Protein AF-A0A800JPZ7-F1 (afdb_monomer_lite)

Secondary structure (DSSP, 8-state):
-HHHHHHHHHHHHHHHHHS---TTTHHHHHHHHHHHHHHH-TT-HHHHHHHHHHHHHHHHHHHHHH-GGGHHHHHHHHHHHHHHHHHHHHHHHHHTT-

Structure (mmCIF, N/CA/C/O backbone):
data_AF-A0A800JPZ7-F1
#
_entry.id   AF-A0A800JPZ7-F1
#
loop_
_atom_site.group_PDB
_atom_site.id
_atom_site.type_symbol
_atom_site.label_atom_id
_atom_site.label_alt_id
_atom_site.label_comp_id
_atom_site.label_asym_id
_atom_site.label_entity_id
_atom_site.label_seq_id
_atom_site.pdbx_PDB_ins_code
_atom_site.Cartn_x
_atom_site.Cartn_y
_atom_site.Cartn_z
_atom_site.occupancy
_atom_site.B_iso_or_equiv
_atom_site.auth_seq_id
_atom_site.auth_comp_id
_atom_site.auth_asym_id
_atom_site.auth_atom_id
_atom_site.pdbx_PDB_model_num
ATOM 1 N N . PHE A 1 1 ? -1.149 18.754 0.416 1.00 74.25 1 PHE A N 1
ATOM 2 C CA . PHE A 1 1 ? -0.976 18.260 -0.969 1.00 74.25 1 PHE A CA 1
ATOM 3 C C . PHE A 1 1 ? 0.483 18.108 -1.375 1.00 74.25 1 PHE A C 1
ATOM 5 O O . PHE A 1 1 ? 0.814 17.041 -1.870 1.00 74.25 1 PHE A O 1
ATOM 12 N N . GLY A 1 2 ? 1.360 19.089 -1.113 1.00 92.12 2 GLY A N 1
ATOM 13 C CA . GLY A 1 2 ? 2.782 19.003 -1.488 1.00 92.12 2 GLY A CA 1
ATOM 14 C C . GLY A 1 2 ? 3.509 17.747 -0.988 1.00 92.12 2 GLY A C 1
ATOM 15 O O . GLY A 1 2 ? 4.157 17.076 -1.778 1.00 92.12 2 GLY A O 1
ATOM 16 N N . LEU A 1 3 ? 3.327 17.362 0.283 1.00 89.62 3 LEU A N 1
ATOM 17 C CA . LEU A 1 3 ? 3.991 16.178 0.853 1.00 89.62 3 LEU A CA 1
ATOM 18 C C . LEU A 1 3 ? 3.557 14.859 0.186 1.00 89.62 3 LEU A C 1
ATOM 20 O O . LEU A 1 3 ? 4.397 14.049 -0.184 1.00 89.62 3 LEU A O 1
ATOM 24 N N . ASN A 1 4 ? 2.251 14.663 -0.022 1.00 87.69 4 ASN A N 1
ATOM 25 C CA . ASN A 1 4 ? 1.730 13.465 -0.692 1.00 87.69 4 ASN A CA 1
ATOM 26 C C . ASN A 1 4 ? 2.156 13.412 -2.166 1.00 87.69 4 ASN A C 1
ATOM 28 O O . ASN A 1 4 ? 2.469 12.338 -2.669 1.00 87.69 4 ASN A O 1
ATOM 32 N N . ALA A 1 5 ? 2.195 14.564 -2.847 1.00 89.81 5 ALA A N 1
ATOM 33 C CA . ALA A 1 5 ? 2.666 14.660 -4.226 1.00 89.81 5 ALA A CA 1
ATOM 34 C C . ALA A 1 5 ? 4.163 14.331 -4.337 1.00 89.81 5 ALA A C 1
ATOM 36 O O . ALA A 1 5 ? 4.550 13.567 -5.217 1.00 89.81 5 ALA A O 1
ATOM 37 N N . ALA A 1 6 ? 4.987 14.828 -3.408 1.00 94.56 6 ALA A N 1
ATOM 38 C CA . ALA A 1 6 ? 6.409 14.504 -3.344 1.00 94.56 6 ALA A CA 1
ATOM 39 C C . ALA A 1 6 ? 6.640 13.003 -3.095 1.00 94.56 6 ALA A C 1
ATOM 41 O O . ALA A 1 6 ? 7.384 12.368 -3.838 1.00 94.56 6 ALA A O 1
ATOM 42 N N . LEU A 1 7 ? 5.948 12.411 -2.113 1.00 89.69 7 LEU A N 1
ATOM 43 C CA . LEU A 1 7 ? 6.045 10.976 -1.811 1.00 89.69 7 LEU A CA 1
ATOM 44 C C . LEU A 1 7 ? 5.593 10.101 -2.988 1.00 89.69 7 LEU A C 1
ATOM 46 O O . LEU A 1 7 ? 6.264 9.127 -3.325 1.00 89.69 7 LEU A O 1
ATOM 50 N N . CYS A 1 8 ? 4.487 10.463 -3.644 1.00 88.06 8 CYS A N 1
ATOM 51 C CA . CYS A 1 8 ? 3.994 9.747 -4.819 1.00 88.06 8 CYS A CA 1
ATOM 52 C C . CYS A 1 8 ? 4.971 9.849 -6.000 1.00 88.06 8 CYS A C 1
ATOM 54 O O . CYS A 1 8 ? 5.194 8.857 -6.691 1.00 88.06 8 CYS A O 1
ATOM 56 N N . GLY A 1 9 ? 5.569 11.025 -6.221 1.00 91.25 9 GLY A N 1
ATOM 57 C CA . GLY A 1 9 ? 6.563 11.238 -7.272 1.00 91.25 9 GLY A CA 1
ATOM 58 C C . GLY A 1 9 ? 7.828 10.408 -7.054 1.00 91.25 9 GLY A C 1
ATOM 59 O O . GLY A 1 9 ? 8.278 9.732 -7.975 1.00 91.25 9 GLY A O 1
ATOM 60 N N . ILE A 1 10 ? 8.350 10.388 -5.823 1.00 94.25 10 ILE A N 1
ATOM 61 C CA . ILE A 1 10 ? 9.525 9.580 -5.456 1.00 94.25 10 ILE A CA 1
ATOM 62 C C . ILE A 1 10 ? 9.230 8.084 -5.639 1.00 94.25 10 ILE A C 1
ATOM 64 O O . ILE A 1 10 ? 10.021 7.369 -6.253 1.00 94.25 10 ILE A O 1
ATOM 68 N N . ALA A 1 11 ? 8.071 7.611 -5.168 1.00 88.25 11 ALA A N 1
ATOM 69 C CA . ALA A 1 11 ? 7.673 6.213 -5.320 1.00 88.25 11 ALA A CA 1
A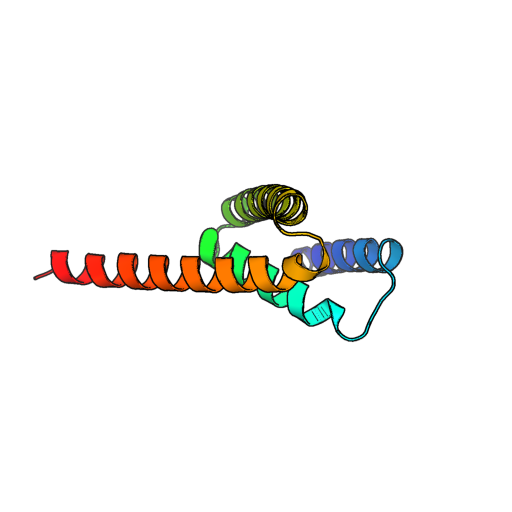TOM 70 C C . ALA A 1 11 ? 7.513 5.811 -6.798 1.00 88.25 11 ALA A C 1
ATOM 72 O O . ALA A 1 11 ? 8.019 4.769 -7.211 1.00 88.25 11 ALA A O 1
ATOM 73 N N . GLY A 1 12 ? 6.854 6.648 -7.607 1.00 85.00 12 GLY A N 1
ATOM 74 C CA . GLY A 1 12 ? 6.667 6.401 -9.038 1.00 85.00 12 GLY A CA 1
ATOM 75 C C . GLY A 1 12 ? 7.982 6.388 -9.819 1.00 85.00 12 GLY A C 1
ATOM 76 O O . GLY A 1 12 ? 8.179 5.512 -10.660 1.00 85.00 12 GLY A O 1
ATOM 77 N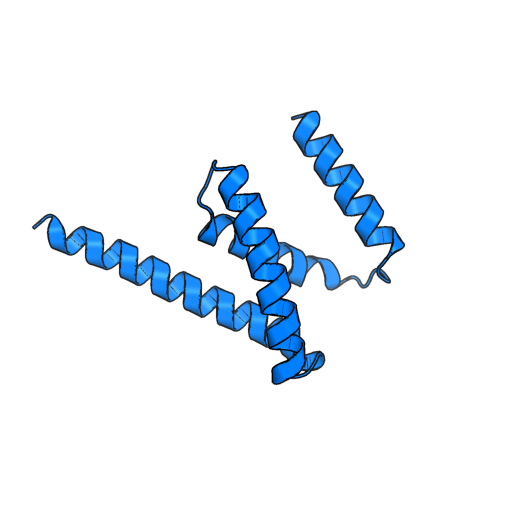 N . ALA A 1 13 ? 8.904 7.301 -9.500 1.00 90.12 13 ALA A N 1
ATOM 78 C CA . ALA A 1 13 ? 10.230 7.343 -10.111 1.00 90.12 13 ALA A CA 1
ATOM 79 C C . ALA A 1 13 ? 11.044 6.077 -9.797 1.00 90.12 13 ALA A C 1
ATOM 81 O O . ALA A 1 13 ? 11.630 5.498 -10.709 1.00 90.12 13 ALA A O 1
ATOM 82 N N . CYS A 1 14 ? 11.021 5.593 -8.548 1.00 88.06 14 CYS A N 1
ATOM 83 C CA . CYS A 1 14 ? 11.660 4.321 -8.192 1.00 88.06 14 CYS A CA 1
ATOM 84 C C . CYS A 1 14 ? 11.082 3.143 -8.991 1.00 88.06 14 CYS A C 1
ATOM 86 O O . CYS A 1 14 ? 11.838 2.350 -9.547 1.00 88.06 14 CYS A O 1
ATOM 88 N N 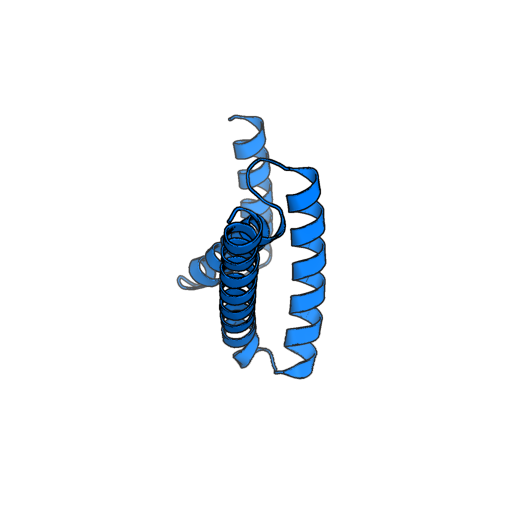. ILE A 1 15 ? 9.752 3.044 -9.100 1.00 84.81 15 ILE A N 1
ATOM 89 C CA . ILE A 1 15 ? 9.100 1.945 -9.833 1.00 84.81 15 ILE A CA 1
ATOM 90 C C . ILE A 1 15 ? 9.470 1.976 -11.324 1.00 84.81 15 ILE A C 1
ATOM 92 O O . ILE A 1 15 ? 9.752 0.926 -11.900 1.00 84.81 15 ILE A O 1
ATOM 96 N N . ALA A 1 16 ? 9.504 3.162 -11.938 1.00 85.00 16 ALA A N 1
ATOM 97 C CA . ALA A 1 16 ? 9.824 3.327 -13.357 1.00 85.00 16 ALA A CA 1
ATOM 98 C C . ALA A 1 16 ? 11.268 2.929 -13.713 1.00 85.00 16 ALA A C 1
ATOM 100 O O . ALA A 1 16 ? 11.524 2.541 -14.850 1.00 85.00 16 ALA A O 1
ATOM 101 N N . ILE A 1 17 ? 12.200 3.017 -12.759 1.00 86.75 17 ILE A N 1
ATOM 102 C CA . ILE A 1 17 ? 13.601 2.615 -12.955 1.00 86.75 17 ILE A CA 1
ATOM 103 C C . ILE A 1 17 ? 13.767 1.096 -12.793 1.00 86.75 17 ILE A C 1
ATOM 105 O O . ILE A 1 17 ? 14.580 0.489 -13.484 1.00 86.75 17 ILE A O 1
ATOM 109 N N . THR A 1 18 ? 13.011 0.469 -11.887 1.00 81.75 18 THR A N 1
ATOM 110 C CA . THR A 1 18 ? 13.159 -0.963 -11.571 1.00 81.75 18 THR A CA 1
ATOM 111 C C . THR A 1 18 ? 12.395 -1.885 -12.524 1.00 81.75 18 THR A C 1
ATOM 113 O O . THR A 1 18 ? 12.839 -3.007 -12.761 1.00 81.75 18 THR A O 1
ATOM 116 N N . PHE A 1 19 ? 11.260 -1.449 -13.077 1.00 73.94 19 PHE A N 1
ATOM 117 C CA . PHE A 1 19 ? 10.382 -2.310 -13.874 1.00 73.94 19 PHE A CA 1
ATOM 118 C C . PHE A 1 19 ? 10.253 -1.840 -15.322 1.00 73.94 19 PHE A C 1
ATOM 120 O O . PHE A 1 19 ? 10.059 -0.658 -15.600 1.00 73.94 19 PHE A O 1
ATOM 127 N N . THR A 1 20 ? 10.274 -2.788 -16.261 1.00 76.81 20 THR A N 1
ATOM 128 C CA . THR A 1 20 ? 9.970 -2.516 -17.669 1.00 76.81 20 THR A CA 1
ATOM 129 C C . THR A 1 20 ? 8.498 -2.121 -17.789 1.00 76.81 20 THR A C 1
ATOM 131 O O . THR A 1 20 ? 7.599 -2.919 -17.512 1.00 76.81 20 THR A O 1
ATOM 134 N N . LEU A 1 21 ? 8.237 -0.871 -18.169 1.00 73.75 21 LEU A N 1
ATOM 135 C CA . LEU A 1 21 ? 6.882 -0.335 -18.256 1.00 73.75 21 LEU A CA 1
ATOM 136 C C . LEU A 1 21 ? 6.109 -1.024 -19.388 1.00 73.75 21 LEU A C 1
ATOM 138 O O . LEU A 1 21 ? 6.346 -0.775 -20.566 1.00 73.75 21 LEU A O 1
ATOM 142 N N . HIS A 1 22 ? 5.166 -1.886 -19.018 1.00 74.69 22 HIS A N 1
ATOM 143 C CA . HIS A 1 22 ? 4.141 -2.413 -19.914 1.00 74.69 22 HIS A CA 1
ATOM 144 C C . HIS A 1 22 ? 2.832 -1.638 -19.702 1.00 74.69 22 HIS A C 1
ATOM 146 O O . HIS A 1 22 ? 2.505 -1.321 -18.560 1.00 74.69 22 HIS A O 1
ATOM 152 N N . PRO A 1 23 ? 2.026 -1.378 -20.747 1.00 74.62 23 PRO A N 1
ATOM 153 C CA . PRO A 1 23 ? 0.792 -0.588 -20.629 1.00 74.62 23 PRO A CA 1
ATOM 154 C C . PRO A 1 23 ? -0.221 -1.161 -19.620 1.00 74.62 23 PRO A C 1
ATOM 156 O O . PRO A 1 23 ? -1.050 -0.433 -19.082 1.00 74.62 23 PRO A O 1
ATOM 159 N N . TYR A 1 24 ? -0.129 -2.455 -19.312 1.00 75.00 24 TYR A N 1
ATOM 160 C CA . TYR A 1 24 ? -1.029 -3.147 -18.390 1.00 75.00 24 TYR A CA 1
ATOM 161 C C . TYR A 1 24 ? -0.553 -3.167 -16.930 1.00 75.00 24 TYR A C 1
ATOM 163 O O . TYR A 1 24 ? -1.291 -3.643 -16.068 1.00 75.00 24 TYR A O 1
ATOM 171 N N . THR A 1 25 ? 0.637 -2.647 -16.606 1.00 74.88 25 THR A N 1
ATOM 172 C CA . THR A 1 25 ? 1.161 -2.695 -15.227 1.00 74.88 25 THR A CA 1
ATOM 173 C C . THR A 1 25 ? 0.385 -1.795 -14.264 1.00 74.88 25 THR A C 1
ATOM 175 O O . THR A 1 25 ? 0.345 -2.083 -13.073 1.00 74.88 25 THR A O 1
ATOM 178 N N . GLY A 1 26 ? -0.310 -0.758 -14.742 1.00 79.50 26 GLY A N 1
ATOM 179 C CA . GLY A 1 26 ? -1.081 0.154 -13.882 1.00 79.50 26 GLY A CA 1
ATOM 180 C C . GLY A 1 26 ? -2.288 -0.488 -13.179 1.00 79.50 26 GLY A C 1
ATOM 181 O O . GLY A 1 26 ? -2.627 -0.117 -12.050 1.00 79.50 26 GLY A O 1
ATOM 182 N N . LEU A 1 27 ? -2.918 -1.483 -13.811 1.00 81.31 27 LEU A N 1
ATOM 183 C CA . LEU A 1 27 ? -4.069 -2.209 -13.261 1.00 81.31 27 LEU A CA 1
ATOM 184 C C . LEU A 1 27 ? -3.747 -2.921 -11.933 1.00 81.31 27 LEU A C 1
ATOM 186 O O . LEU A 1 27 ? -4.398 -2.608 -10.931 1.00 81.31 27 LEU A O 1
ATOM 190 N N . PRO A 1 28 ? -2.748 -3.824 -11.858 1.00 78.38 28 PRO A N 1
ATOM 191 C CA . PRO A 1 28 ? -2.431 -4.523 -10.615 1.00 78.38 28 PRO A CA 1
ATOM 192 C C . PRO A 1 28 ? -1.983 -3.576 -9.492 1.00 78.38 28 PRO A C 1
ATOM 194 O O . PRO A 1 28 ? -2.356 -3.795 -8.341 1.00 78.38 28 PRO A O 1
ATOM 197 N N . TYR A 1 29 ? -1.269 -2.481 -9.787 1.00 82.88 29 TYR A N 1
ATOM 198 C CA . TYR A 1 29 ? -0.914 -1.487 -8.760 1.00 82.88 29 TYR A CA 1
ATOM 199 C C . TYR A 1 29 ? -2.137 -0.765 -8.183 1.00 82.88 29 TYR A C 1
ATOM 201 O O . TYR A 1 29 ? -2.203 -0.523 -6.976 1.00 82.88 29 TYR A O 1
ATOM 209 N N . THR A 1 30 ? -3.132 -0.466 -9.018 1.00 85.31 30 THR A N 1
ATOM 210 C CA . THR A 1 30 ? -4.373 0.186 -8.578 1.00 85.31 30 THR A CA 1
ATOM 211 C C . THR A 1 30 ? -5.190 -0.742 -7.677 1.00 85.31 30 THR A C 1
ATOM 213 O O . THR A 1 30 ? -5.650 -0.335 -6.610 1.00 85.31 30 THR A O 1
ATOM 216 N N . VAL A 1 31 ? -5.313 -2.015 -8.063 1.00 83.62 31 VAL A N 1
ATOM 217 C CA . VAL A 1 31 ? -5.977 -3.059 -7.264 1.00 83.62 31 VAL A CA 1
ATOM 218 C C . VAL A 1 31 ? -5.298 -3.214 -5.898 1.00 83.62 31 VAL A C 1
ATOM 220 O O . VAL A 1 31 ? -5.977 -3.203 -4.868 1.00 83.62 31 VAL A O 1
ATOM 223 N N . ARG A 1 32 ? -3.960 -3.271 -5.866 1.00 83.56 32 ARG A N 1
ATOM 224 C CA . ARG A 1 32 ? -3.178 -3.304 -4.619 1.00 83.56 32 ARG A CA 1
ATOM 225 C C . ARG A 1 32 ? -3.436 -2.071 -3.751 1.00 83.56 32 ARG A C 1
ATOM 227 O O . ARG A 1 32 ? -3.682 -2.216 -2.557 1.00 83.56 32 ARG A O 1
ATOM 234 N N . SER A 1 33 ? -3.460 -0.872 -4.338 1.00 85.69 33 SER A N 1
ATOM 235 C CA . SER A 1 33 ? -3.753 0.372 -3.611 1.00 85.69 33 SER A CA 1
ATOM 236 C C . SER A 1 33 ? -5.131 0.338 -2.938 1.00 85.69 33 SER A C 1
ATOM 238 O O . SER A 1 33 ? -5.246 0.618 -1.741 1.00 85.69 33 SER A O 1
ATOM 240 N N . PHE A 1 34 ? -6.170 -0.094 -3.662 1.00 85.69 34 PHE A N 1
ATOM 241 C CA . PHE A 1 34 ? -7.506 -0.255 -3.086 1.00 85.69 34 PHE A CA 1
ATOM 242 C C . PHE A 1 34 ? -7.523 -1.263 -1.938 1.00 85.69 34 PHE A C 1
ATOM 244 O O . PHE A 1 34 ? -8.130 -0.998 -0.899 1.00 85.69 34 PHE A O 1
ATOM 251 N N . MET A 1 35 ? -6.843 -2.396 -2.102 1.00 83.19 35 MET A N 1
ATOM 252 C CA . MET A 1 35 ? -6.769 -3.435 -1.079 1.00 83.19 35 MET A CA 1
ATOM 253 C C . MET A 1 35 ? -6.116 -2.923 0.213 1.00 83.19 35 MET A C 1
ATOM 255 O O . MET A 1 35 ? -6.688 -3.099 1.289 1.00 83.19 35 MET A O 1
ATOM 259 N N . ILE A 1 36 ? -4.986 -2.215 0.109 1.00 86.56 36 ILE A N 1
ATOM 260 C CA . ILE A 1 36 ? -4.292 -1.599 1.252 1.00 86.56 36 ILE A CA 1
ATOM 261 C C . ILE A 1 36 ? -5.234 -0.637 1.992 1.00 86.56 36 ILE A C 1
ATOM 263 O O . ILE A 1 36 ? -5.401 -0.734 3.208 1.00 86.56 36 ILE A O 1
ATOM 267 N N . VAL A 1 37 ? -5.925 0.250 1.266 1.00 86.50 37 VAL A N 1
ATOM 268 C CA . VAL A 1 37 ? -6.866 1.220 1.861 1.00 86.50 37 VAL A CA 1
ATOM 269 C C . VAL A 1 37 ? -8.069 0.529 2.512 1.00 86.50 37 VAL A C 1
ATOM 271 O O . VAL A 1 37 ? -8.569 0.976 3.548 1.00 86.50 37 VAL A O 1
ATOM 274 N N . ILE A 1 38 ? -8.545 -0.576 1.936 1.00 83.81 38 ILE A N 1
ATOM 275 C CA . ILE A 1 38 ? -9.646 -1.366 2.495 1.00 83.81 38 ILE A CA 1
ATOM 276 C C . ILE A 1 38 ? -9.249 -2.020 3.822 1.00 83.81 38 ILE A C 1
ATOM 278 O O . ILE A 1 38 ? -10.074 -2.037 4.741 1.00 83.81 38 ILE A O 1
ATOM 282 N N . ILE A 1 39 ? -8.023 -2.542 3.914 1.00 83.69 39 ILE A N 1
ATOM 283 C CA . ILE A 1 39 ? -7.485 -3.190 5.117 1.00 83.69 39 ILE A CA 1
ATOM 284 C C . ILE A 1 39 ? -7.191 -2.148 6.204 1.00 83.69 39 ILE A C 1
ATOM 286 O O . ILE A 1 39 ? -7.599 -2.332 7.350 1.00 83.69 39 ILE A O 1
ATOM 290 N N . ALA A 1 40 ? -6.531 -1.044 5.850 1.00 87.06 40 ALA A N 1
ATOM 291 C CA . ALA A 1 40 ? -6.130 -0.002 6.794 1.00 87.06 40 ALA A CA 1
ATOM 292 C C . ALA A 1 40 ? -7.287 0.881 7.288 1.00 87.06 40 ALA A C 1
ATOM 294 O O . ALA A 1 40 ? -7.276 1.346 8.429 1.00 87.06 40 ALA A O 1
ATOM 295 N N . GLY A 1 41 ? -8.282 1.127 6.432 1.00 80.81 41 GLY A N 1
ATOM 296 C CA . GLY A 1 41 ? -9.304 2.147 6.652 1.00 80.81 41 GLY A CA 1
ATOM 297 C C . GLY A 1 41 ? -8.885 3.537 6.154 1.00 80.81 41 GLY A C 1
ATOM 298 O O . GLY A 1 41 ? -7.707 3.850 5.990 1.00 80.81 41 GLY A O 1
ATOM 299 N N . LEU A 1 42 ? -9.879 4.388 5.888 1.00 81.00 42 LEU A N 1
ATOM 300 C CA . LEU A 1 42 ? -9.661 5.737 5.361 1.00 81.00 42 LEU A CA 1
ATOM 301 C C . LEU A 1 42 ? -9.094 6.660 6.450 1.00 81.00 42 LEU A C 1
ATOM 303 O O . LEU A 1 42 ? -9.657 6.750 7.538 1.00 81.00 42 LEU A O 1
ATOM 307 N N . GLY A 1 43 ? -8.004 7.365 6.138 1.00 79.19 43 GLY A N 1
ATOM 308 C CA . GLY A 1 43 ? -7.430 8.416 6.989 1.00 79.19 43 GLY A CA 1
ATOM 309 C C . GLY A 1 43 ? -6.376 7.962 8.006 1.00 79.19 43 GLY A C 1
ATOM 310 O O . GLY A 1 43 ? -5.793 8.812 8.671 1.00 79.19 43 GLY A O 1
ATOM 311 N N . ASN A 1 44 ? -6.080 6.661 8.111 1.00 85.69 44 ASN A N 1
ATOM 312 C CA . ASN A 1 44 ? -5.088 6.142 9.057 1.00 85.69 44 ASN A CA 1
ATOM 313 C C . ASN A 1 44 ? -3.747 5.808 8.372 1.00 85.69 44 ASN A C 1
ATOM 315 O O . ASN A 1 44 ? -3.523 4.679 7.936 1.00 85.69 44 ASN A O 1
ATOM 319 N N . LEU A 1 45 ? -2.843 6.793 8.292 1.00 85.25 45 LEU A N 1
ATOM 320 C CA . LEU A 1 45 ? -1.518 6.657 7.662 1.00 85.25 45 LEU A CA 1
ATOM 321 C C . LEU A 1 45 ? -0.656 5.496 8.211 1.00 85.25 45 LEU A C 1
ATOM 323 O O . LEU A 1 45 ? -0.151 4.723 7.394 1.00 85.25 45 LEU A O 1
ATOM 327 N N . PRO A 1 46 ? -0.481 5.304 9.538 1.00 86.81 46 PRO A N 1
ATOM 328 C CA . PRO A 1 46 ? 0.337 4.196 10.037 1.00 86.81 46 PRO A CA 1
ATOM 329 C C . PRO A 1 46 ? -0.282 2.824 9.737 1.00 86.81 46 PRO A C 1
ATOM 331 O O . PRO A 1 46 ? 0.445 1.886 9.416 1.00 86.81 46 PRO A O 1
ATOM 334 N N . ALA A 1 47 ? -1.614 2.700 9.747 1.00 88.00 47 ALA A N 1
ATOM 335 C CA . ALA A 1 47 ? -2.269 1.455 9.341 1.00 88.00 47 ALA A CA 1
ATOM 336 C C . ALA A 1 47 ? -2.073 1.150 7.843 1.00 88.00 47 ALA A C 1
ATOM 338 O O . ALA A 1 47 ? -1.920 -0.015 7.470 1.00 88.00 47 ALA A O 1
ATOM 339 N N . VAL A 1 48 ? -2.032 2.177 6.983 1.00 89.06 48 VAL A N 1
ATOM 340 C CA . VAL A 1 48 ? -1.734 2.031 5.543 1.00 89.06 48 VAL A CA 1
ATOM 341 C C . VAL A 1 48 ? -0.313 1.504 5.331 1.00 89.06 48 VAL A C 1
ATOM 343 O O . VAL A 1 48 ? -0.120 0.581 4.545 1.00 89.06 48 VAL A O 1
ATOM 346 N N . ALA A 1 49 ? 0.674 2.020 6.067 1.00 89.69 49 ALA A N 1
ATOM 347 C CA . ALA A 1 49 ? 2.055 1.543 5.966 1.00 89.69 49 ALA A CA 1
ATOM 348 C C . ALA A 1 49 ? 2.196 0.071 6.399 1.00 89.69 49 ALA A C 1
ATOM 350 O O . ALA A 1 49 ? 2.789 -0.733 5.678 1.00 89.69 49 ALA A O 1
ATOM 351 N N . ILE A 1 50 ? 1.595 -0.301 7.536 1.00 92.62 50 ILE A N 1
ATOM 352 C CA . ILE A 1 50 ? 1.648 -1.675 8.064 1.00 92.62 50 ILE A CA 1
ATOM 353 C C . ILE A 1 50 ? 0.930 -2.654 7.126 1.00 92.62 50 ILE A C 1
ATOM 355 O O . ILE A 1 50 ? 1.446 -3.733 6.840 1.00 92.62 50 ILE A O 1
ATOM 359 N N . SER A 1 51 ? -0.245 -2.280 6.612 1.00 88.69 51 SER A N 1
ATOM 360 C CA . SER A 1 51 ? -0.992 -3.125 5.670 1.00 88.69 51 SER A CA 1
ATOM 361 C C . SER A 1 51 ? -0.292 -3.263 4.319 1.00 88.69 51 SER A C 1
ATOM 363 O O . SER A 1 51 ? -0.325 -4.351 3.754 1.00 88.69 51 SER A O 1
ATOM 365 N N . GLY A 1 52 ? 0.385 -2.219 3.830 1.00 88.19 52 GLY A N 1
ATOM 366 C CA . GLY A 1 52 ? 1.213 -2.286 2.624 1.00 88.19 52 GLY A CA 1
ATOM 367 C C . GLY A 1 52 ? 2.395 -3.247 2.772 1.00 88.19 52 GLY A C 1
ATOM 368 O O . GLY A 1 52 ? 2.597 -4.100 1.911 1.00 88.19 52 GLY A O 1
ATOM 369 N N . MET A 1 53 ? 3.126 -3.170 3.888 1.00 89.25 53 MET A N 1
ATOM 370 C CA . MET A 1 53 ? 4.211 -4.116 4.186 1.00 89.25 53 MET A CA 1
ATOM 371 C C . MET A 1 53 ? 3.694 -5.552 4.335 1.00 89.25 53 MET A C 1
ATOM 373 O O . MET A 1 53 ? 4.261 -6.473 3.752 1.00 89.25 53 MET A O 1
ATOM 377 N N . GLY A 1 54 ? 2.591 -5.747 5.066 1.00 89.69 54 GLY A N 1
ATOM 378 C CA . GLY A 1 54 ? 1.982 -7.066 5.242 1.00 89.69 54 GLY A CA 1
ATOM 379 C C . GLY A 1 54 ? 1.489 -7.675 3.928 1.00 89.69 54 GLY A C 1
ATOM 380 O O . GLY A 1 54 ? 1.689 -8.864 3.692 1.00 89.69 54 GLY A O 1
ATOM 381 N N . LEU A 1 55 ? 0.900 -6.860 3.048 1.00 85.19 55 LEU A N 1
ATOM 382 C CA . LEU A 1 55 ? 0.486 -7.300 1.717 1.00 85.19 55 LEU A CA 1
ATOM 383 C C . LEU A 1 55 ? 1.667 -7.682 0.831 1.00 85.19 55 LEU A C 1
ATOM 385 O O . LEU A 1 55 ? 1.573 -8.689 0.142 1.00 85.19 55 LEU A O 1
ATOM 389 N N . GLY A 1 56 ? 2.771 -6.934 0.883 1.00 84.56 56 GLY A N 1
ATOM 390 C CA . GLY A 1 56 ? 3.983 -7.281 0.137 1.00 84.56 56 GLY A CA 1
ATOM 391 C C . GLY A 1 56 ? 4.526 -8.657 0.528 1.00 84.56 56 GLY A C 1
ATOM 392 O O . GLY A 1 56 ? 4.797 -9.479 -0.340 1.00 84.56 56 GLY A O 1
ATOM 393 N N . ILE A 1 57 ? 4.592 -8.944 1.833 1.00 86.00 57 ILE A N 1
ATOM 394 C CA . ILE A 1 57 ? 4.992 -10.270 2.330 1.00 86.00 57 ILE A CA 1
ATOM 395 C C . ILE A 1 57 ? 3.999 -11.331 1.848 1.00 86.00 57 ILE A C 1
ATOM 397 O O . ILE A 1 57 ? 4.402 -12.372 1.346 1.00 86.00 57 ILE A O 1
ATOM 401 N N . PHE A 1 58 ? 2.697 -11.073 1.956 1.00 81.31 58 PHE A N 1
ATOM 402 C CA . PHE A 1 58 ? 1.686 -12.034 1.523 1.00 81.31 58 PHE A CA 1
ATOM 403 C C . PHE A 1 58 ? 1.755 -12.329 0.014 1.00 81.3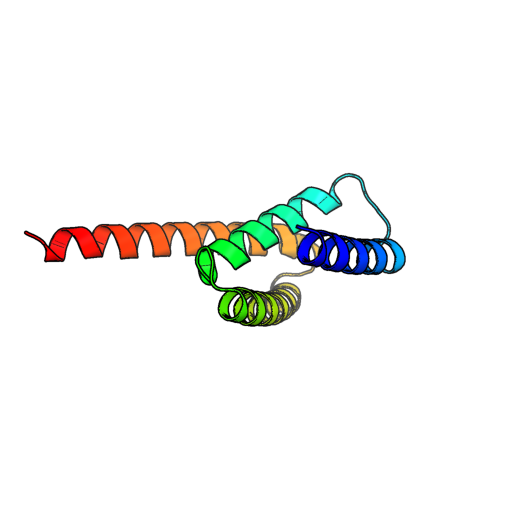1 58 PHE A C 1
ATOM 405 O O . PHE A 1 58 ? 1.572 -13.474 -0.394 1.00 81.31 58 PHE A O 1
ATOM 412 N N . GLU A 1 59 ? 2.045 -11.323 -0.813 1.00 76.50 59 GLU A N 1
ATOM 413 C CA . GLU A 1 59 ? 2.231 -11.497 -2.256 1.00 76.50 59 GLU A CA 1
ATOM 414 C C . GLU A 1 59 ? 3.452 -12.352 -2.590 1.00 76.50 59 GLU A C 1
ATOM 416 O O . GLU A 1 59 ? 3.343 -13.214 -3.457 1.00 76.50 59 GLU A O 1
ATOM 421 N N . GLU A 1 60 ? 4.576 -12.165 -1.897 1.00 80.44 60 GLU A N 1
ATOM 422 C CA . GLU A 1 60 ? 5.787 -12.974 -2.100 1.00 80.44 60 GLU A CA 1
ATOM 423 C C . GLU A 1 60 ? 5.516 -14.460 -1.800 1.00 80.44 60 GLU A C 1
ATOM 425 O O . GLU A 1 60 ? 5.902 -15.358 -2.549 1.00 80.44 60 GLU A O 1
ATOM 430 N N . TRP A 1 61 ? 4.772 -14.727 -0.723 1.00 78.38 61 TRP A N 1
ATOM 431 C CA . TRP A 1 61 ? 4.380 -16.083 -0.339 1.00 78.38 61 TRP A CA 1
ATOM 432 C C . TRP A 1 61 ? 3.361 -16.687 -1.312 1.00 78.38 61 TRP A C 1
ATOM 434 O O . TRP A 1 61 ? 3.414 -17.883 -1.605 1.00 78.38 61 TRP A O 1
ATOM 444 N N . ALA A 1 62 ? 2.440 -15.871 -1.830 1.00 69.56 62 ALA A N 1
ATOM 445 C CA . ALA A 1 62 ? 1.478 -16.300 -2.839 1.00 69.56 62 ALA A CA 1
ATOM 446 C C . ALA A 1 62 ? 2.154 -16.604 -4.188 1.00 69.56 62 ALA A C 1
ATOM 448 O O . ALA A 1 62 ? 1.772 -17.574 -4.843 1.00 69.56 62 ALA A O 1
ATOM 449 N N . ASP A 1 63 ? 3.166 -15.823 -4.580 1.00 69.69 63 ASP A N 1
ATOM 450 C CA . ASP A 1 63 ? 3.977 -16.068 -5.780 1.00 69.69 63 ASP A CA 1
ATOM 451 C C . ASP A 1 63 ? 4.707 -17.415 -5.684 1.00 69.69 63 ASP A C 1
ATOM 453 O O . ASP A 1 63 ? 4.638 -18.221 -6.613 1.00 69.69 63 ASP A O 1
ATOM 457 N N . TYR A 1 64 ? 5.291 -17.709 -4.515 1.00 69.00 64 TYR A N 1
ATOM 458 C CA . TYR A 1 64 ? 5.998 -18.965 -4.254 1.00 69.00 64 TYR A CA 1
ATOM 459 C C . TYR A 1 64 ? 5.093 -20.210 -4.329 1.00 69.00 64 TYR A C 1
ATOM 461 O O . TYR A 1 64 ? 5.531 -21.266 -4.781 1.00 69.00 64 TYR A O 1
ATOM 469 N N . LEU A 1 65 ? 3.830 -20.107 -3.895 1.00 65.38 65 LEU A N 1
ATOM 470 C CA . LEU A 1 65 ? 2.898 -21.244 -3.830 1.00 65.38 65 LEU A CA 1
ATOM 471 C C . LEU A 1 65 ? 2.126 -21.502 -5.134 1.00 65.38 65 LEU A C 1
ATOM 473 O O . LEU A 1 65 ? 1.822 -22.655 -5.434 1.00 65.38 65 LEU A O 1
ATOM 477 N N . LEU A 1 66 ? 1.755 -20.452 -5.876 1.00 61.00 66 LEU A N 1
ATOM 478 C CA . LEU A 1 66 ? 0.827 -20.543 -7.018 1.00 61.00 66 LEU A CA 1
ATOM 479 C C . LEU A 1 66 ? 1.495 -20.300 -8.381 1.00 61.00 66 LEU A C 1
ATOM 481 O O . LEU A 1 66 ? 0.878 -20.570 -9.412 1.00 61.00 66 LEU A O 1
ATOM 485 N N . GLY A 1 67 ? 2.745 -19.832 -8.400 1.00 56.72 67 GLY A N 1
ATOM 486 C CA . GLY A 1 67 ? 3.473 -19.483 -9.617 1.00 56.72 67 GLY A CA 1
ATOM 487 C C . GLY A 1 67 ? 3.175 -18.061 -10.106 1.00 56.72 67 GLY A C 1
ATOM 488 O O . GLY A 1 67 ? 2.055 -17.554 -10.006 1.00 56.72 67 GLY A O 1
ATOM 489 N N . THR A 1 68 ? 4.195 -17.416 -10.673 1.00 59.19 68 THR A N 1
ATOM 490 C CA . THR A 1 68 ? 4.221 -15.987 -11.040 1.00 59.19 68 THR A CA 1
ATOM 491 C C . THR A 1 68 ? 3.106 -15.571 -12.011 1.00 59.19 68 THR A C 1
ATOM 493 O O . THR A 1 68 ? 2.587 -14.456 -11.925 1.00 59.19 68 THR A O 1
ATOM 496 N N . GLU A 1 69 ? 2.670 -16.486 -12.881 1.00 61.41 69 GLU A N 1
ATOM 497 C CA . GLU A 1 69 ? 1.566 -16.293 -13.836 1.00 61.41 69 GLU A CA 1
ATOM 498 C C . GLU A 1 69 ? 0.211 -16.104 -13.123 1.00 61.41 69 GLU A C 1
ATOM 500 O O . GLU A 1 69 ? -0.633 -15.313 -13.549 1.00 61.41 69 GLU A O 1
ATOM 505 N N . PHE A 1 70 ? 0.010 -16.776 -11.983 1.00 60.28 70 PHE A N 1
ATOM 506 C CA . PHE A 1 70 ? -1.215 -16.685 -11.187 1.00 60.28 70 PHE A CA 1
ATOM 507 C C . PHE A 1 70 ? -1.164 -15.591 -10.117 1.00 60.28 70 PHE A C 1
ATOM 509 O O . PHE A 1 70 ? -2.173 -15.368 -9.445 1.00 60.28 70 PHE A O 1
ATOM 516 N N . ARG A 1 71 ? -0.058 -14.844 -9.982 1.00 62.78 71 ARG A N 1
ATOM 517 C CA . ARG A 1 71 ? 0.072 -13.774 -8.977 1.00 62.78 71 ARG A CA 1
ATOM 518 C C . ARG A 1 71 ? -1.049 -12.740 -9.090 1.00 62.78 71 ARG A C 1
ATOM 520 O O . ARG A 1 71 ? -1.639 -12.346 -8.088 1.00 62.78 71 ARG A O 1
ATOM 527 N N . ILE A 1 72 ? -1.399 -12.333 -10.311 1.00 65.44 72 ILE A N 1
ATOM 528 C CA . ILE A 1 72 ? -2.463 -11.341 -10.543 1.00 65.44 72 ILE A CA 1
ATOM 529 C C . ILE A 1 72 ? -3.835 -11.914 -10.159 1.00 65.44 72 ILE A C 1
ATOM 531 O O . ILE A 1 72 ? -4.625 -11.236 -9.501 1.00 65.44 72 ILE A O 1
ATOM 535 N N . ALA A 1 73 ? -4.105 -13.173 -10.518 1.00 67.38 73 ALA A N 1
ATOM 536 C CA . ALA A 1 73 ? -5.349 -13.855 -10.172 1.00 67.38 73 ALA A CA 1
ATOM 537 C C . ALA A 1 73 ? -5.483 -14.073 -8.654 1.00 67.38 73 ALA A C 1
ATOM 539 O O . ALA A 1 73 ? -6.570 -13.901 -8.104 1.00 67.38 73 ALA A O 1
ATOM 540 N N . ALA A 1 74 ? -4.378 -14.385 -7.972 1.00 67.12 74 ALA A N 1
ATOM 541 C CA . ALA A 1 74 ? -4.318 -14.560 -6.525 1.00 67.12 74 ALA A CA 1
ATOM 542 C C . ALA A 1 74 ? -4.559 -13.244 -5.769 1.00 67.12 74 ALA A C 1
ATOM 544 O O . ALA A 1 74 ? -5.344 -13.205 -4.826 1.00 67.12 74 ALA A O 1
ATOM 545 N N . VAL A 1 75 ? -3.951 -12.140 -6.210 1.00 67.00 75 VAL A N 1
ATOM 546 C CA . VAL A 1 75 ? -4.183 -10.811 -5.614 1.00 67.00 75 VAL A CA 1
ATOM 547 C C . VAL A 1 75 ? -5.636 -10.378 -5.793 1.00 67.00 75 VAL A C 1
ATOM 549 O O . VAL A 1 75 ? -6.257 -9.846 -4.869 1.00 67.00 75 VAL A O 1
ATOM 552 N N . PHE A 1 76 ? -6.205 -10.628 -6.972 1.00 70.50 76 PHE A N 1
ATOM 553 C CA . PHE A 1 76 ? -7.591 -10.275 -7.252 1.00 70.50 76 PHE A CA 1
ATOM 554 C C . PHE A 1 76 ? -8.576 -11.130 -6.440 1.00 70.50 76 PHE A C 1
ATOM 556 O O . PHE A 1 76 ? -9.525 -10.593 -5.864 1.00 70.50 76 PHE A O 1
ATOM 563 N N . SER A 1 77 ? -8.337 -12.441 -6.327 1.00 74.56 77 SER A N 1
ATOM 564 C CA . SER A 1 77 ? -9.171 -13.337 -5.516 1.00 74.56 77 SER A CA 1
ATOM 565 C C . SER A 1 77 ? -9.079 -13.012 -4.022 1.00 74.56 77 SER A C 1
ATOM 567 O O . SER A 1 77 ? -10.107 -12.991 -3.338 1.00 74.56 77 SER A O 1
ATOM 569 N N . LEU A 1 78 ? -7.888 -12.654 -3.529 1.00 72.12 78 LEU A N 1
ATOM 570 C CA . LEU A 1 78 ? -7.675 -12.187 -2.160 1.00 72.12 78 LEU A CA 1
ATOM 571 C C . LEU A 1 78 ? -8.469 -10.907 -1.879 1.00 72.12 78 LEU A C 1
ATOM 573 O O . LEU A 1 78 ? -9.154 -10.814 -0.859 1.00 72.12 78 LEU A O 1
ATOM 577 N N . LEU A 1 79 ? -8.437 -9.939 -2.799 1.00 73.94 79 LEU A N 1
ATOM 578 C CA . LEU A 1 79 ? -9.215 -8.709 -2.675 1.00 73.94 79 LEU A CA 1
ATOM 579 C C . LEU A 1 79 ? -10.715 -9.017 -2.5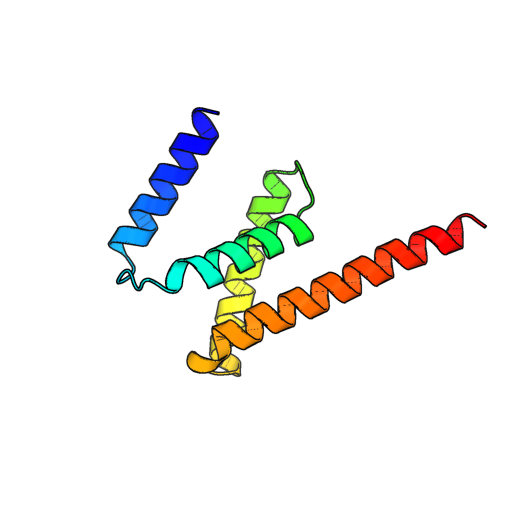86 1.00 73.94 79 LEU A C 1
ATOM 581 O O . LEU A 1 79 ? -11.394 -8.489 -1.702 1.00 73.94 79 LEU A O 1
ATOM 585 N N . VAL A 1 80 ? -11.233 -9.884 -3.461 1.00 79.31 80 VAL A N 1
ATOM 586 C CA . VAL A 1 80 ? -12.647 -10.296 -3.446 1.00 79.31 80 VAL A CA 1
ATOM 587 C C . VAL A 1 80 ? -13.009 -10.961 -2.116 1.00 79.31 80 VAL A C 1
ATOM 589 O O . VAL A 1 80 ? -14.005 -10.575 -1.501 1.00 79.31 80 VAL A O 1
ATOM 592 N N . LEU A 1 81 ? -12.188 -11.892 -1.623 1.00 80.06 81 LEU A N 1
ATOM 593 C CA . LEU A 1 81 ? -12.392 -12.538 -0.321 1.00 80.06 81 LEU A CA 1
ATOM 594 C C . LEU A 1 81 ? -12.423 -11.523 0.827 1.00 80.06 81 LEU A C 1
ATOM 596 O O . LEU A 1 81 ? -13.335 -11.556 1.657 1.00 80.06 81 LEU A O 1
ATOM 600 N N . ILE A 1 82 ? -11.476 -10.582 0.857 1.00 76.06 82 ILE A N 1
ATOM 601 C CA . ILE A 1 82 ? -11.410 -9.531 1.882 1.00 76.06 82 ILE A CA 1
ATOM 602 C C . ILE A 1 82 ? -12.630 -8.609 1.799 1.00 76.06 82 ILE A C 1
ATOM 604 O O . ILE A 1 82 ? -13.202 -8.246 2.831 1.00 76.06 82 ILE A O 1
ATOM 608 N N . LEU A 1 83 ? -13.065 -8.239 0.593 1.00 77.69 83 LEU A N 1
ATOM 609 C CA . LEU A 1 83 ? -14.268 -7.434 0.398 1.00 77.69 83 LEU A CA 1
ATOM 610 C C . LEU A 1 83 ? -15.521 -8.152 0.900 1.00 77.69 83 LEU A C 1
ATOM 612 O O . LEU A 1 83 ? -16.326 -7.531 1.600 1.00 77.69 83 LEU A O 1
ATOM 616 N N . VAL A 1 84 ? -15.679 -9.440 0.592 1.00 80.88 84 VAL A N 1
ATOM 617 C CA . VAL A 1 84 ? -16.800 -10.259 1.079 1.00 80.88 84 VAL A CA 1
ATOM 618 C C . VAL A 1 84 ? -16.758 -10.368 2.602 1.00 80.88 84 VAL A C 1
ATOM 620 O O . VAL A 1 84 ? -17.763 -10.101 3.263 1.00 80.88 84 VAL A O 1
ATOM 623 N N . TYR A 1 85 ? -15.590 -10.651 3.181 1.00 78.62 85 TYR A N 1
ATOM 624 C CA . TYR A 1 85 ? -15.415 -10.709 4.632 1.00 78.62 85 TYR A CA 1
ATOM 625 C C . TYR A 1 85 ? -15.765 -9.376 5.305 1.00 78.62 85 TYR A C 1
ATOM 627 O O . TYR A 1 85 ? -16.510 -9.337 6.288 1.00 78.62 85 TYR A O 1
ATOM 635 N N . ARG A 1 86 ? -15.290 -8.252 4.755 1.00 69.56 86 ARG A N 1
ATOM 636 C CA . ARG A 1 86 ? -15.594 -6.914 5.276 1.00 69.56 86 ARG A CA 1
ATOM 637 C C . ARG A 1 86 ? -17.080 -6.584 5.146 1.00 69.56 86 ARG A C 1
ATOM 639 O O . ARG A 1 86 ? -17.652 -6.054 6.100 1.00 69.56 86 ARG A O 1
ATOM 646 N N . ARG A 1 87 ? -17.719 -6.913 4.014 1.00 75.44 87 ARG A N 1
ATOM 647 C CA . ARG A 1 87 ? -19.177 -6.793 3.829 1.00 75.44 87 ARG A CA 1
ATOM 648 C C . ARG A 1 87 ? -19.925 -7.578 4.904 1.00 75.44 87 ARG A C 1
ATOM 650 O O . ARG A 1 87 ? -20.815 -7.012 5.531 1.00 75.44 87 ARG A O 1
ATOM 657 N N . PHE A 1 88 ? -19.520 -8.818 5.172 1.00 73.06 88 PHE A N 1
ATOM 658 C CA . PHE A 1 88 ? -20.144 -9.670 6.185 1.00 73.06 88 PHE A CA 1
ATOM 659 C C . PHE A 1 88 ? -19.944 -9.122 7.603 1.00 73.06 88 PHE A C 1
ATOM 661 O O . PHE A 1 88 ? -20.896 -9.023 8.371 1.00 73.06 88 PHE A O 1
ATOM 668 N N . LYS A 1 89 ? -18.732 -8.664 7.940 1.00 70.56 89 LYS A N 1
ATOM 669 C CA . LYS A 1 89 ? -18.422 -8.019 9.227 1.00 70.56 89 LYS A CA 1
ATOM 670 C C . LYS A 1 89 ? -19.260 -6.756 9.459 1.00 70.56 89 LYS A C 1
ATOM 672 O O . LYS A 1 89 ? -19.733 -6.529 10.572 1.00 70.56 89 LYS A O 1
ATOM 677 N N . LEU A 1 90 ? -19.454 -5.934 8.423 1.00 63.72 90 LEU 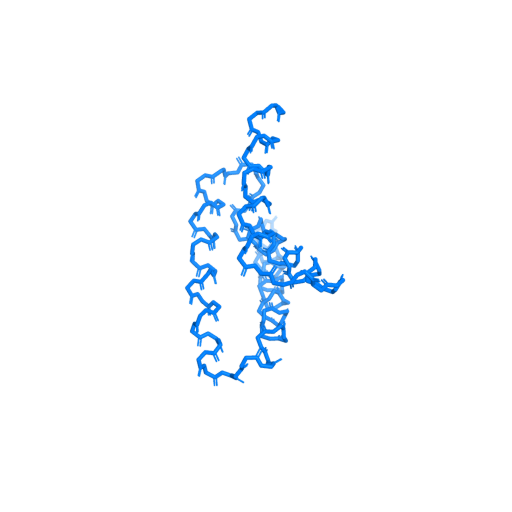A N 1
ATOM 678 C CA . LEU A 1 90 ? -20.314 -4.746 8.493 1.00 63.72 90 LEU A CA 1
ATOM 679 C C . LEU A 1 90 ? -21.806 -5.108 8.553 1.00 63.72 90 LEU A C 1
ATOM 681 O O . LEU A 1 90 ? -22.553 -4.412 9.237 1.00 63.72 90 LEU A O 1
ATOM 685 N N . ALA A 1 91 ? -22.237 -6.174 7.874 1.00 65.56 91 ALA A N 1
ATOM 686 C CA . ALA A 1 91 ? -23.610 -6.673 7.943 1.00 65.56 91 ALA A CA 1
ATOM 687 C C . ALA A 1 91 ? -23.943 -7.208 9.347 1.00 65.56 91 ALA A C 1
ATOM 689 O O . ALA A 1 91 ? -24.937 -6.787 9.932 1.00 65.56 91 ALA A O 1
ATOM 690 N N . ARG A 1 92 ? -23.049 -8.006 9.947 1.00 59.00 92 ARG A N 1
ATOM 691 C CA . ARG A 1 92 ? -23.202 -8.550 11.310 1.00 59.00 92 ARG A CA 1
ATOM 692 C C . ARG A 1 92 ? -23.297 -7.467 12.388 1.00 59.00 92 ARG A C 1
ATOM 694 O O . ARG A 1 92 ? -23.992 -7.634 13.382 1.00 59.00 92 ARG A O 1
ATOM 701 N N . LYS A 1 93 ? -22.623 -6.325 12.194 1.00 55.62 93 LYS A N 1
ATOM 702 C CA . LYS A 1 93 ? -22.725 -5.174 13.110 1.00 55.62 93 LYS A CA 1
ATOM 703 C C . LYS A 1 93 ? -24.109 -4.514 13.112 1.00 55.62 93 LYS A C 1
ATOM 705 O O . LYS A 1 93 ? -24.409 -3.806 14.066 1.00 55.62 93 LYS A O 1
ATOM 710 N N . ARG A 1 94 ? -24.937 -4.718 12.079 1.00 56.00 94 ARG A N 1
ATOM 711 C CA . ARG A 1 94 ? -26.312 -4.191 12.046 1.00 56.00 94 ARG A CA 1
ATOM 712 C C . ARG A 1 94 ? -27.311 -5.082 12.785 1.00 56.00 94 ARG A C 1
ATOM 714 O O . ARG A 1 94 ? -28.328 -4.563 13.222 1.00 56.00 94 ARG A O 1
ATOM 721 N N . GLU A 1 95 ? -27.025 -6.373 12.954 1.00 52.78 95 GLU A N 1
ATOM 722 C CA . GLU A 1 95 ? -27.877 -7.279 13.744 1.00 52.78 95 GLU A CA 1
ATOM 723 C C . GLU A 1 95 ? -27.773 -7.034 15.252 1.00 52.78 95 GLU A C 1
ATOM 725 O O . GLU A 1 95 ? -28.746 -7.240 15.955 1.00 52.78 95 GLU A O 1
ATOM 730 N N . TYR A 1 96 ? -26.644 -6.520 15.751 1.00 50.22 96 TYR A N 1
ATOM 731 C CA . TYR A 1 96 ? -26.456 -6.213 17.179 1.00 50.22 96 TYR A CA 1
ATOM 732 C C . TYR A 1 96 ? -27.162 -4.929 17.669 1.00 50.22 96 TYR A C 1
ATOM 734 O O . TYR A 1 96 ? -27.028 -4.571 18.835 1.00 50.22 96 TYR A O 1
ATOM 742 N N . LEU A 1 97 ? -27.858 -4.206 16.783 1.00 56.25 97 LEU A N 1
ATOM 743 C CA . LEU A 1 97 ? -28.582 -2.955 17.077 1.00 56.25 97 LEU A CA 1
ATOM 744 C C . LEU A 1 97 ? -30.111 -3.098 16.929 1.00 56.25 97 LEU A C 1
ATOM 746 O O . LEU A 1 97 ? -30.814 -2.088 16.875 1.00 56.25 97 LEU A O 1
ATOM 750 N N . LYS A 1 98 ? -30.618 -4.330 16.844 1.00 43.50 98 LYS A N 1
ATOM 751 C CA . LYS A 1 98 ? -32.039 -4.665 16.993 1.00 43.50 98 LYS A CA 1
ATOM 752 C C . LYS A 1 98 ? -32.217 -5.538 18.223 1.00 43.50 98 LYS A C 1
ATOM 754 O O . LYS A 1 98 ? -33.290 -5.404 18.844 1.00 43.50 98 LYS A O 1
#

pLDDT: mean 77.6, std 11.11, range [43.5, 94.56]

Foldseek 3Di:
DVVVVVVVVVVVVVCPVPDDDDVPPVVLVVLLQVLLCLQQDPPRVVSSVVSSVVVVVVLVVVCVPPNPVCSSVVSVVVSVVSVVVVVVVVVVVVVVVD

Radius of gyration: 16.07 Å; chains: 1; bounding box: 46×40×38 Å

Sequence (98 aa):
FGLNAALCGIAGACIAITFTLHPYTGLPYTVRSFMIVIIAGLGNLPAVAISGMGLGIFEEWADYLLGTEFRIAAVFSLLVLILVYRRFKLARKREYLK